Protein AF-A0A2P7MR76-F1 (afdb_monomer)

Nearest PDB structures (foldseek):
  5cwb-assembly1_A  TM=4.946E-01  e=8.341E-01  synthetic construct
  8cws-assembly1_A  TM=4.505E-01  e=3.250E+00  synthetic construct

Structure (mmCIF, N/CA/C/O backbone):
data_AF-A0A2P7MR76-F1
#
_entry.id   AF-A0A2P7MR76-F1
#
loop_
_atom_site.group_PDB
_atom_site.id
_atom_site.type_symbol
_atom_site.label_atom_id
_atom_site.label_alt_id
_atom_site.label_comp_id
_atom_site.label_asym_id
_atom_site.label_entity_id
_atom_site.label_seq_id
_atom_site.pdbx_PDB_ins_code
_atom_site.Cartn_x
_atom_site.Cartn_y
_atom_site.Cartn_z
_atom_site.occupancy
_atom_site.B_iso_or_equiv
_atom_site.auth_seq_id
_atom_site.auth_comp_id
_atom_site.auth_asym_id
_atom_site.auth_atom_id
_atom_site.pdbx_PDB_model_num
ATOM 1 N N . MET A 1 1 ? -29.361 -18.233 6.737 1.00 40.16 1 MET A N 1
ATOM 2 C CA . MET A 1 1 ? -28.018 -18.777 6.474 1.00 40.16 1 MET A CA 1
ATOM 3 C C . MET A 1 1 ? -27.579 -18.161 5.160 1.00 40.16 1 MET A C 1
ATOM 5 O O . MET A 1 1 ? -27.988 -18.637 4.112 1.00 40.16 1 MET A O 1
ATOM 9 N N . ALA A 1 2 ? -26.944 -16.995 5.247 1.00 37.81 2 ALA A N 1
ATOM 10 C CA . ALA A 1 2 ? -26.368 -16.280 4.119 1.00 37.81 2 ALA A CA 1
ATOM 11 C C . ALA A 1 2 ? -24.876 -16.223 4.426 1.00 37.81 2 ALA A C 1
ATOM 13 O O . ALA A 1 2 ? -24.462 -15.502 5.329 1.00 37.81 2 ALA A O 1
ATOM 14 N N . ASP A 1 3 ? -24.140 -17.108 3.769 1.00 39.72 3 ASP A N 1
ATOM 15 C CA . ASP A 1 3 ? -22.686 -17.090 3.705 1.00 39.72 3 ASP A CA 1
ATOM 16 C C . ASP A 1 3 ? -22.368 -16.019 2.657 1.00 39.72 3 ASP A C 1
ATOM 18 O O . ASP A 1 3 ? -22.402 -16.272 1.453 1.00 39.72 3 ASP A O 1
ATOM 22 N N . ALA A 1 4 ? -22.298 -14.769 3.108 1.00 43.47 4 ALA A N 1
ATOM 23 C CA . ALA A 1 4 ? -21.841 -13.665 2.286 1.00 43.47 4 ALA A CA 1
ATOM 24 C C . ALA A 1 4 ? -20.325 -13.616 2.445 1.00 43.47 4 ALA A C 1
ATOM 26 O O . ALA A 1 4 ? -19.824 -13.077 3.422 1.00 43.47 4 ALA A O 1
ATOM 27 N N . ASP A 1 5 ? -19.646 -14.293 1.526 1.00 40.03 5 ASP A N 1
ATOM 28 C CA . ASP A 1 5 ? -18.502 -13.744 0.806 1.00 40.03 5 ASP A CA 1
ATOM 29 C C . ASP A 1 5 ? -17.572 -12.822 1.623 1.00 40.03 5 ASP A C 1
ATOM 31 O O . ASP A 1 5 ? -17.541 -11.607 1.448 1.00 40.03 5 ASP A O 1
ATOM 35 N N . ASP A 1 6 ? -16.793 -13.424 2.522 1.00 41.69 6 ASP A N 1
ATOM 36 C CA . ASP A 1 6 ? -15.705 -12.759 3.260 1.00 41.69 6 ASP A CA 1
ATOM 37 C C . ASP A 1 6 ? -14.541 -12.348 2.321 1.00 41.69 6 ASP A C 1
ATOM 39 O O . ASP A 1 6 ? -13.644 -11.609 2.709 1.00 41.69 6 ASP A O 1
ATOM 43 N N . SER A 1 7 ? -14.567 -12.789 1.053 1.00 45.19 7 SER A N 1
ATOM 44 C CA . SER A 1 7 ? -13.508 -12.552 0.063 1.00 45.19 7 SER A CA 1
ATOM 45 C C . SER A 1 7 ? -13.752 -11.328 -0.832 1.00 45.19 7 SER A C 1
ATOM 47 O O . SER A 1 7 ? -12.784 -10.769 -1.344 1.00 45.19 7 SER A O 1
ATOM 49 N N . PHE A 1 8 ? -15.000 -10.889 -1.036 1.00 39.50 8 PHE A N 1
ATOM 50 C CA . PHE A 1 8 ? -15.327 -9.734 -1.888 1.00 39.50 8 PHE A CA 1
ATOM 51 C C . PHE A 1 8 ? -15.052 -8.385 -1.208 1.00 39.50 8 PHE A C 1
ATOM 53 O O . PHE A 1 8 ? -14.865 -7.378 -1.884 1.00 39.50 8 PHE A O 1
ATOM 60 N N . VAL A 1 9 ? -15.002 -8.359 0.129 1.00 50.62 9 VAL A N 1
ATOM 61 C CA . VAL A 1 9 ? -14.766 -7.132 0.908 1.00 50.62 9 VAL A CA 1
ATOM 62 C C . VAL A 1 9 ? -13.308 -6.673 0.804 1.00 50.62 9 VAL A C 1
ATOM 64 O O . VAL A 1 9 ? -13.053 -5.476 0.852 1.00 50.62 9 VAL A O 1
ATOM 67 N N . ALA A 1 10 ? -12.356 -7.587 0.590 1.00 62.25 10 ALA A N 1
ATOM 68 C CA . ALA A 1 10 ? -10.943 -7.231 0.497 1.00 62.25 10 ALA A CA 1
ATOM 69 C C . ALA A 1 10 ? -10.643 -6.384 -0.750 1.00 62.25 10 ALA A C 1
ATOM 71 O O . ALA A 1 10 ? -10.117 -5.296 -0.612 1.00 62.25 10 ALA A O 1
ATOM 72 N N . GLY A 1 11 ? -11.033 -6.801 -1.959 1.00 62.28 11 GLY A N 1
ATOM 73 C CA . GLY A 1 11 ? -10.623 -6.098 -3.188 1.00 62.28 11 GLY A CA 1
ATOM 74 C C . GLY A 1 11 ? -11.022 -4.615 -3.252 1.00 62.28 11 GLY A C 1
ATOM 75 O O . GLY A 1 11 ? -10.212 -3.784 -3.649 1.00 62.28 11 GLY A O 1
ATOM 76 N N . ASP A 1 12 ? -12.242 -4.278 -2.821 1.00 73.00 12 ASP A N 1
ATOM 77 C CA . ASP A 1 12 ? -12.753 -2.896 -2.817 1.00 73.00 12 ASP A CA 1
ATOM 78 C C . ASP A 1 12 ? -12.109 -2.050 -1.704 1.00 73.00 12 ASP A C 1
ATOM 80 O O . ASP A 1 12 ? -11.704 -0.912 -1.929 1.00 73.00 12 ASP A O 1
ATOM 84 N N . VAL A 1 13 ? -11.918 -2.645 -0.520 1.00 80.81 13 VAL A N 1
ATOM 85 C CA . VAL A 1 13 ? -11.190 -2.022 0.596 1.00 80.81 13 VAL A CA 1
ATOM 86 C C . VAL A 1 13 ? -9.739 -1.757 0.217 1.00 80.81 13 VAL A C 1
ATOM 88 O O . VAL A 1 13 ? -9.230 -0.669 0.462 1.00 80.81 13 VAL A O 1
ATOM 91 N N . ILE A 1 14 ? -9.072 -2.740 -0.380 1.00 84.69 14 ILE A N 1
ATOM 92 C CA . ILE A 1 14 ? -7.675 -2.646 -0.784 1.00 84.69 14 ILE A CA 1
ATOM 93 C C . ILE A 1 14 ? -7.512 -1.582 -1.866 1.00 84.69 14 ILE A C 1
ATOM 95 O O . ILE A 1 14 ? -6.661 -0.716 -1.706 1.00 84.69 14 ILE A O 1
ATOM 99 N N . ALA A 1 15 ? -8.372 -1.562 -2.887 1.00 83.19 15 ALA A N 1
ATOM 100 C CA . ALA A 1 15 ? -8.365 -0.502 -3.892 1.00 83.19 15 ALA A CA 1
ATOM 101 C C . ALA A 1 15 ? -8.579 0.890 -3.265 1.00 83.19 15 ALA A C 1
ATOM 103 O O . ALA A 1 15 ? -7.858 1.831 -3.593 1.00 83.19 15 ALA A O 1
ATOM 104 N N . GLY A 1 16 ? -9.510 1.013 -2.311 1.00 84.06 16 GLY A N 1
ATOM 105 C CA . GLY A 1 16 ? -9.749 2.259 -1.580 1.00 84.06 16 GLY A CA 1
ATOM 106 C C . GLY A 1 16 ? -8.558 2.705 -0.723 1.00 84.06 16 GLY A C 1
ATOM 107 O O . GLY A 1 16 ? -8.227 3.888 -0.700 1.00 84.06 16 GLY A O 1
ATOM 108 N N . LEU A 1 17 ? -7.875 1.772 -0.053 1.00 85.94 17 LEU A N 1
ATOM 109 C CA . LEU A 1 17 ? -6.659 2.052 0.721 1.00 85.94 17 LEU A CA 1
ATOM 110 C C . LEU A 1 17 ? -5.496 2.450 -0.182 1.00 85.94 17 LEU A C 1
ATOM 112 O O . LEU A 1 17 ? -4.775 3.394 0.132 1.00 85.94 17 LEU A O 1
ATOM 116 N N . THR A 1 18 ? -5.335 1.762 -1.310 1.00 84.88 18 THR A N 1
ATOM 117 C CA . THR A 1 18 ? -4.350 2.101 -2.334 1.00 84.88 18 THR A CA 1
ATOM 118 C C . THR A 1 18 ? -4.591 3.513 -2.869 1.00 84.88 18 THR A C 1
ATOM 120 O O . THR A 1 18 ? -3.650 4.298 -2.938 1.00 84.88 18 THR A O 1
ATOM 123 N N . GLU A 1 19 ? -5.835 3.883 -3.184 1.00 85.31 19 GLU A N 1
ATOM 124 C CA . GLU A 1 19 ? -6.179 5.232 -3.654 1.00 85.31 19 GLU A CA 1
ATOM 125 C C . GLU A 1 19 ? -5.899 6.304 -2.591 1.00 85.31 19 GLU A C 1
ATOM 127 O O . GLU A 1 19 ? -5.283 7.326 -2.897 1.00 85.31 19 GLU A O 1
ATOM 132 N N . ASN A 1 20 ? -6.263 6.046 -1.331 1.00 85.62 20 ASN A N 1
ATOM 133 C CA . ASN A 1 20 ? -5.992 6.957 -0.215 1.00 85.62 20 ASN A CA 1
ATOM 134 C C . ASN A 1 20 ? -4.482 7.155 0.005 1.00 85.62 20 ASN A C 1
ATOM 136 O O . ASN A 1 20 ? -4.011 8.273 0.200 1.00 85.62 20 ASN A O 1
ATOM 140 N N . PHE A 1 21 ? -3.709 6.073 -0.113 1.00 85.69 21 PHE A N 1
ATOM 141 C CA . PHE A 1 21 ? -2.252 6.113 -0.091 1.00 85.69 21 PHE A CA 1
ATOM 142 C C . PHE A 1 21 ? -1.681 6.964 -1.231 1.00 85.69 21 PHE A C 1
ATOM 144 O O . PHE A 1 21 ? -0.879 7.861 -0.977 1.00 85.69 21 PHE A O 1
ATOM 151 N N . PHE A 1 22 ? -2.123 6.761 -2.475 1.00 80.44 22 PHE A N 1
ATOM 152 C CA . PHE A 1 22 ? -1.688 7.592 -3.599 1.00 80.44 22 PHE A CA 1
ATOM 153 C C . PHE A 1 22 ? -2.063 9.069 -3.419 1.00 80.44 22 PHE A C 1
ATOM 155 O O . PHE A 1 22 ? -1.279 9.945 -3.784 1.00 80.44 22 PHE A O 1
ATOM 162 N N . GLU A 1 23 ? -3.229 9.369 -2.844 1.00 84.00 23 GLU A N 1
ATOM 163 C CA . GLU A 1 23 ? -3.641 10.739 -2.526 1.00 84.00 23 GLU A CA 1
ATOM 164 C C . GLU A 1 23 ? -2.731 11.383 -1.467 1.00 84.00 23 GLU A C 1
ATOM 166 O O . GLU A 1 23 ? -2.257 12.505 -1.672 1.00 84.00 23 GLU A O 1
ATOM 171 N N . ALA A 1 24 ? -2.417 10.668 -0.383 1.00 83.12 24 ALA A N 1
ATOM 172 C CA . ALA A 1 24 ? -1.499 11.131 0.661 1.00 83.12 24 ALA A CA 1
ATOM 173 C C . ALA A 1 24 ? -0.096 11.416 0.097 1.00 83.12 24 ALA A C 1
ATOM 175 O O . ALA A 1 24 ? 0.490 12.478 0.329 1.00 83.12 24 ALA A O 1
ATOM 176 N N . VAL A 1 25 ? 0.387 10.514 -0.758 1.00 78.62 25 VAL A N 1
ATOM 177 C CA . VAL A 1 25 ? 1.664 10.640 -1.463 1.00 78.62 25 VAL A CA 1
ATOM 178 C C . VAL A 1 25 ? 1.670 11.834 -2.425 1.00 78.62 25 VAL A C 1
ATOM 180 O O . VAL A 1 25 ? 2.632 12.602 -2.425 1.00 78.62 25 VAL A O 1
ATOM 183 N N . ARG A 1 26 ? 0.592 12.063 -3.192 1.00 72.50 26 ARG A N 1
ATOM 184 C CA . ARG A 1 26 ? 0.436 13.257 -4.053 1.00 72.50 26 ARG A CA 1
ATOM 185 C C . ARG A 1 26 ? 0.404 14.552 -3.252 1.00 72.50 26 ARG A C 1
ATOM 187 O O . ARG A 1 26 ? 0.936 15.568 -3.696 1.00 72.50 26 ARG A O 1
ATOM 194 N N . SER A 1 27 ? -0.244 14.535 -2.091 1.00 77.12 27 SER A N 1
ATOM 195 C CA . SER A 1 27 ? -0.370 15.711 -1.231 1.00 77.12 27 SER A CA 1
ATOM 196 C C . SER A 1 27 ? 0.938 16.070 -0.517 1.00 77.12 27 SER A C 1
ATOM 198 O O . SER A 1 27 ? 1.023 17.155 0.066 1.00 77.12 27 SER A O 1
ATOM 200 N N . SER A 1 28 ? 1.947 15.198 -0.567 1.00 70.75 28 SER A N 1
ATOM 201 C CA . SER A 1 28 ? 3.242 15.380 0.080 1.00 70.75 28 SER A CA 1
ATOM 202 C C . SER A 1 28 ? 4.294 15.917 -0.905 1.00 70.75 28 SER A C 1
ATOM 204 O O . SER A 1 28 ? 4.933 15.151 -1.624 1.00 70.75 28 SER A O 1
ATOM 206 N N . PRO A 1 29 ? 4.556 17.241 -0.930 1.00 63.47 29 PRO A N 1
ATOM 207 C CA . PRO A 1 29 ? 5.549 17.839 -1.831 1.00 63.47 29 PRO A CA 1
ATOM 208 C C . PRO A 1 29 ? 6.993 17.416 -1.518 1.00 63.47 29 PRO A C 1
ATOM 210 O O . PRO A 1 29 ? 7.872 17.564 -2.363 1.00 63.47 29 PRO A O 1
ATOM 213 N N . ASP A 1 30 ? 7.236 16.893 -0.315 1.00 64.69 30 ASP A N 1
ATOM 214 C CA . ASP A 1 30 ? 8.538 16.384 0.122 1.00 64.69 30 ASP A CA 1
ATOM 215 C C . ASP A 1 30 ? 8.906 15.076 -0.606 1.00 64.69 30 ASP A C 1
ATOM 217 O O . ASP A 1 30 ? 10.029 14.914 -1.084 1.00 64.69 30 ASP A O 1
ATOM 221 N N . LEU A 1 31 ? 7.913 14.208 -0.837 1.00 65.06 31 LEU A N 1
ATOM 222 C CA . LEU A 1 31 ? 8.057 12.958 -1.588 1.00 65.06 31 LEU A CA 1
ATOM 223 C C . LEU A 1 31 ? 8.441 13.193 -3.055 1.00 65.06 31 LEU A C 1
ATOM 225 O O . LEU A 1 31 ? 9.152 12.386 -3.639 1.00 65.06 31 LEU A O 1
ATOM 229 N N . ALA A 1 32 ? 8.048 14.319 -3.655 1.00 59.88 32 ALA A N 1
ATOM 230 C CA . ALA A 1 32 ? 8.462 14.664 -5.015 1.00 59.88 32 ALA A CA 1
ATOM 231 C C . ALA A 1 32 ? 9.937 15.107 -5.111 1.00 59.88 32 ALA A C 1
ATOM 233 O O . ALA A 1 32 ? 10.518 15.078 -6.196 1.00 59.88 32 ALA A O 1
ATOM 234 N N . ALA A 1 33 ? 10.544 15.535 -3.999 1.00 59.34 33 ALA A N 1
ATOM 235 C CA . ALA A 1 33 ? 11.848 16.197 -3.981 1.00 59.34 33 ALA A CA 1
ATOM 236 C C . ALA A 1 33 ? 13.000 15.332 -3.435 1.00 59.34 33 ALA A C 1
ATOM 238 O O . ALA A 1 33 ? 14.159 15.731 -3.564 1.00 59.34 33 ALA A O 1
ATOM 239 N N . GLN A 1 34 ? 12.713 14.187 -2.811 1.00 57.00 34 GLN A N 1
ATOM 240 C CA . GLN A 1 34 ? 13.705 13.416 -2.056 1.00 57.00 34 GLN A CA 1
ATOM 241 C C . GLN A 1 34 ? 14.329 12.221 -2.806 1.00 57.00 34 GLN A C 1
ATOM 243 O O . GLN A 1 34 ? 13.734 11.643 -3.705 1.00 57.00 34 GLN A O 1
ATOM 248 N N . GLU A 1 35 ? 15.534 11.813 -2.378 1.00 55.16 35 GLU A N 1
ATOM 249 C CA . GLU A 1 35 ? 16.223 10.561 -2.765 1.00 55.16 35 GLU A CA 1
ATOM 250 C C . GLU A 1 35 ? 15.891 9.378 -1.813 1.00 55.16 35 GLU A C 1
ATOM 252 O O . GLU A 1 35 ? 16.277 8.243 -2.082 1.00 55.16 35 GLU A O 1
ATOM 257 N N . ALA A 1 36 ? 15.173 9.616 -0.700 1.00 55.41 36 ALA A N 1
ATOM 258 C CA . ALA A 1 36 ? 14.775 8.616 0.311 1.00 55.41 36 ALA A CA 1
ATOM 259 C C . ALA A 1 36 ? 13.272 8.250 0.274 1.00 55.41 36 ALA A C 1
ATOM 261 O O . ALA A 1 36 ? 12.719 7.710 1.232 1.00 55.41 36 ALA A O 1
ATOM 262 N N . ARG A 1 37 ? 12.631 8.478 -0.875 1.00 70.44 37 ARG A N 1
ATOM 263 C CA . ARG A 1 37 ? 11.205 8.241 -1.153 1.00 70.44 37 ARG A CA 1
ATOM 264 C C . ARG A 1 37 ? 10.654 6.873 -0.732 1.00 70.44 37 ARG A C 1
ATOM 266 O O . ARG A 1 37 ? 9.564 6.866 -0.167 1.00 70.44 37 ARG A O 1
ATOM 273 N N . PRO A 1 38 ? 11.343 5.724 -0.899 1.00 72.69 38 PRO A N 1
ATOM 274 C CA . PRO A 1 38 ? 10.755 4.441 -0.509 1.00 72.69 38 PRO A CA 1
ATOM 275 C C . PRO A 1 38 ? 10.474 4.330 0.996 1.00 72.69 38 PRO A C 1
ATOM 277 O O . PRO A 1 38 ? 9.532 3.648 1.382 1.00 72.69 38 PRO A O 1
ATOM 280 N N . ALA A 1 39 ? 11.246 5.004 1.855 1.00 75.19 39 ALA A N 1
ATOM 281 C CA . ALA A 1 39 ? 11.000 4.981 3.297 1.00 75.19 39 ALA A CA 1
ATOM 282 C C . ALA A 1 39 ? 9.767 5.816 3.680 1.00 75.19 39 ALA A C 1
ATOM 284 O O . ALA A 1 39 ? 8.959 5.368 4.493 1.00 75.19 39 ALA A O 1
ATOM 285 N N . GLU A 1 40 ? 9.597 6.991 3.068 1.00 79.88 40 GLU A N 1
ATOM 286 C CA . GLU A 1 40 ? 8.394 7.807 3.255 1.00 79.88 40 GLU A CA 1
ATOM 287 C C . GLU A 1 40 ? 7.147 7.142 2.664 1.00 79.88 40 GLU A C 1
ATOM 289 O O . GLU A 1 40 ? 6.104 7.159 3.305 1.00 79.88 40 GLU A O 1
ATOM 294 N N . LEU A 1 41 ? 7.240 6.473 1.510 1.00 78.75 41 LEU A N 1
ATOM 295 C CA . LEU A 1 41 ? 6.115 5.713 0.951 1.00 78.75 41 LEU A CA 1
ATOM 296 C C . LEU A 1 41 ? 5.654 4.598 1.904 1.00 78.75 41 LEU A C 1
ATOM 298 O O . LEU A 1 41 ? 4.460 4.414 2.120 1.00 78.75 41 LEU A O 1
ATOM 302 N N . VAL A 1 42 ? 6.584 3.877 2.537 1.00 82.62 42 VAL A N 1
ATOM 303 C CA . VAL A 1 42 ? 6.228 2.876 3.559 1.00 82.62 42 VAL A CA 1
ATOM 304 C C . VAL A 1 42 ? 5.564 3.529 4.772 1.00 82.62 42 VAL A C 1
ATOM 306 O O . VAL A 1 42 ? 4.628 2.957 5.326 1.00 82.62 42 VAL A O 1
ATOM 309 N N . TYR A 1 43 ? 6.023 4.712 5.179 1.00 85.31 43 TYR A N 1
ATOM 310 C CA . TYR A 1 43 ? 5.439 5.451 6.297 1.00 85.31 43 TYR A CA 1
ATOM 311 C C . TYR A 1 43 ? 4.010 5.930 6.007 1.00 85.31 43 TYR A C 1
ATOM 313 O O . TYR A 1 43 ? 3.126 5.761 6.844 1.00 85.31 43 TYR A O 1
ATOM 321 N N . GLU A 1 44 ? 3.759 6.476 4.819 1.00 86.25 44 GLU A N 1
ATOM 322 C CA . GLU A 1 44 ? 2.417 6.903 4.412 1.00 86.25 44 GLU A CA 1
ATOM 323 C C . GLU A 1 44 ? 1.470 5.702 4.298 1.00 86.25 44 GLU A C 1
A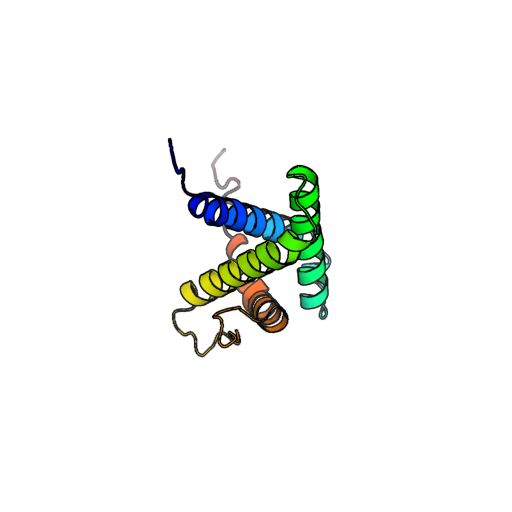TOM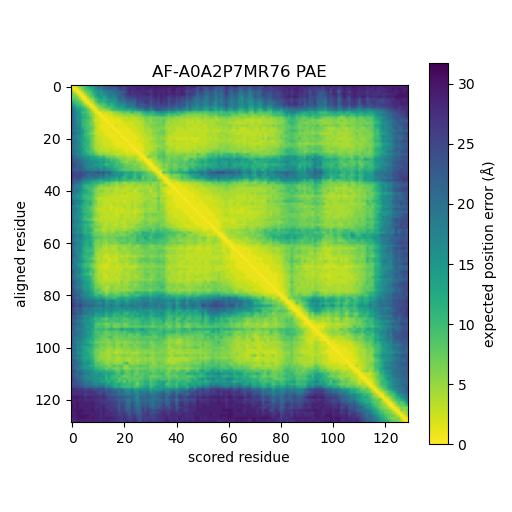 325 O O . GLU A 1 44 ? 0.331 5.754 4.762 1.00 86.25 44 GLU A O 1
ATOM 330 N N . LEU A 1 45 ? 1.950 4.579 3.754 1.00 85.81 45 LEU A N 1
ATOM 331 C CA . LEU A 1 45 ? 1.178 3.339 3.720 1.00 85.81 45 LEU A CA 1
ATOM 332 C C . LEU A 1 45 ? 0.836 2.852 5.139 1.00 85.81 45 LEU A C 1
ATOM 334 O O . LEU A 1 45 ? -0.303 2.467 5.399 1.00 85.81 45 LEU A O 1
ATOM 338 N N . ASP A 1 46 ? 1.797 2.899 6.066 1.00 87.38 46 ASP A N 1
ATOM 339 C CA . ASP A 1 46 ? 1.591 2.551 7.476 1.00 87.38 46 ASP A CA 1
ATOM 340 C C . ASP A 1 46 ? 0.523 3.433 8.138 1.00 87.38 46 ASP A C 1
ATOM 342 O O . ASP A 1 46 ? -0.342 2.913 8.846 1.00 87.38 46 ASP A O 1
ATOM 346 N N . GLN A 1 47 ? 0.529 4.739 7.859 1.00 88.31 47 GLN A N 1
ATOM 347 C CA . GLN A 1 47 ? -0.475 5.689 8.350 1.00 88.31 47 GLN A CA 1
ATOM 348 C C . GLN A 1 47 ? -1.881 5.366 7.836 1.00 88.31 47 GLN A C 1
ATOM 350 O O . GLN A 1 47 ? -2.832 5.336 8.623 1.00 88.31 47 GLN A O 1
ATOM 355 N N . VAL A 1 48 ? -2.019 5.104 6.533 1.00 88.88 48 VAL A N 1
ATOM 356 C CA . VAL A 1 48 ? -3.312 4.801 5.899 1.00 88.88 48 VAL A CA 1
ATOM 357 C C . VAL A 1 48 ? -3.880 3.486 6.429 1.00 88.88 48 VAL A C 1
ATOM 359 O O . VAL A 1 48 ? -5.038 3.431 6.847 1.00 88.88 48 VAL A O 1
ATOM 362 N N . VAL A 1 49 ? -3.058 2.434 6.493 1.00 87.69 49 VAL A N 1
ATOM 363 C CA . VAL A 1 49 ? -3.486 1.126 7.008 1.00 87.69 49 VAL A CA 1
ATOM 364 C C . VAL A 1 49 ? -3.792 1.200 8.507 1.00 87.69 49 VAL A C 1
ATOM 366 O O . VAL A 1 49 ? -4.787 0.627 8.950 1.00 87.69 49 VAL A O 1
ATOM 369 N N . SER A 1 50 ? -2.999 1.932 9.295 1.00 88.56 50 SER A N 1
ATOM 370 C CA . SER A 1 50 ? -3.257 2.122 10.729 1.00 88.56 50 SER A CA 1
ATOM 371 C C . SER A 1 50 ? -4.558 2.876 10.985 1.00 88.56 50 SER A C 1
ATOM 373 O O . SER A 1 50 ? -5.372 2.410 11.782 1.00 88.56 50 SER A O 1
ATOM 375 N N . SER A 1 51 ? -4.800 3.974 10.263 1.00 88.94 51 SER A N 1
ATOM 376 C CA . SER A 1 51 ? -6.048 4.742 10.374 1.00 88.94 51 SER A CA 1
ATOM 377 C C . SER A 1 51 ? -7.255 3.861 10.062 1.00 88.94 51 SER A C 1
ATOM 379 O O . SER A 1 51 ? -8.205 3.803 10.839 1.00 88.94 51 SER A O 1
ATOM 381 N N . TYR A 1 52 ? -7.168 3.071 8.990 1.00 87.00 52 TYR A N 1
ATOM 382 C CA . TYR A 1 52 ? -8.222 2.137 8.618 1.00 87.00 52 TYR A CA 1
ATOM 383 C C . TYR A 1 52 ? -8.478 1.065 9.685 1.00 87.00 52 TYR A C 1
ATOM 385 O O . TYR A 1 52 ? -9.629 0.768 10.007 1.00 87.00 52 TYR A O 1
ATOM 393 N N . LEU A 1 53 ? -7.429 0.488 10.276 1.00 85.75 53 LEU A N 1
ATOM 394 C CA . LEU A 1 53 ? -7.588 -0.479 11.364 1.00 85.75 53 LEU A CA 1
ATOM 395 C C . LEU A 1 53 ? -8.273 0.139 12.581 1.00 85.75 53 LEU A C 1
ATOM 397 O O . LEU A 1 53 ? -9.125 -0.509 13.190 1.00 85.75 53 LEU A O 1
ATOM 401 N N . GLU A 1 54 ? -7.915 1.373 12.936 1.00 88.31 54 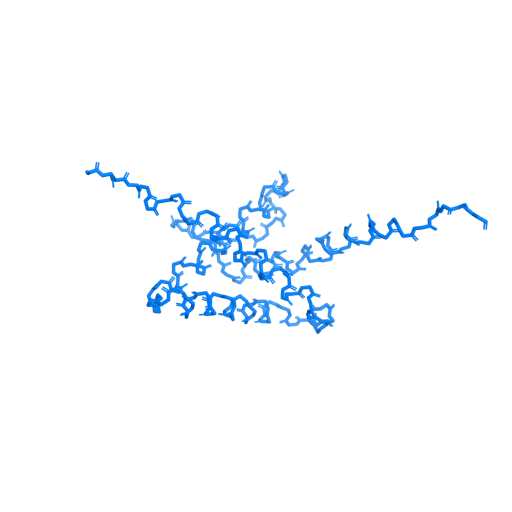GLU A N 1
ATOM 402 C CA . GLU A 1 54 ? -8.540 2.100 14.041 1.00 88.31 54 GLU A CA 1
ATOM 403 C C . GLU A 1 54 ? -10.023 2.375 13.760 1.00 88.31 54 GLU A C 1
ATOM 405 O O . GLU A 1 54 ? -10.868 2.131 14.626 1.00 88.31 54 GLU A O 1
ATOM 410 N N . GLU A 1 55 ? -10.358 2.805 12.542 1.00 87.06 55 GLU A N 1
ATOM 411 C CA . GLU A 1 55 ? -11.734 3.067 12.105 1.00 87.06 55 GLU A CA 1
ATOM 412 C C . GLU A 1 55 ? -12.597 1.801 12.093 1.00 87.06 55 GLU A C 1
ATOM 414 O O . GLU A 1 55 ? -13.739 1.817 12.559 1.00 87.06 55 GLU A O 1
ATOM 419 N N . GLN A 1 56 ? -12.043 0.688 11.611 1.00 82.25 56 GLN A N 1
ATOM 420 C CA . GLN A 1 56 ? -12.730 -0.604 11.552 1.00 82.25 56 GLN A CA 1
ATOM 421 C C . GLN A 1 56 ? -12.666 -1.391 12.870 1.00 82.25 56 GLN A C 1
ATOM 423 O O . GLN A 1 56 ? -13.231 -2.482 12.965 1.00 82.25 56 GLN A O 1
ATOM 428 N N . GLN A 1 57 ? -11.993 -0.859 13.896 1.00 84.00 57 GLN A N 1
ATOM 429 C CA . GLN A 1 57 ? -11.739 -1.537 15.174 1.00 84.00 57 GLN A CA 1
ATOM 430 C C . GLN A 1 57 ? -11.061 -2.909 15.005 1.00 84.00 57 GLN A C 1
ATOM 432 O O . GLN A 1 57 ? -11.319 -3.855 15.759 1.00 84.00 57 GLN A O 1
ATOM 437 N N . LEU A 1 58 ? -10.202 -3.026 13.995 1.00 82.00 58 LEU A N 1
ATOM 438 C CA . LEU A 1 58 ? -9.475 -4.242 13.669 1.00 82.00 58 LEU A CA 1
ATOM 439 C C . LEU A 1 58 ? -8.239 -4.398 14.559 1.00 82.00 58 LEU A C 1
ATOM 441 O O . LEU A 1 58 ? -7.675 -3.445 15.096 1.00 82.00 58 LEU A O 1
ATOM 445 N N . SER A 1 59 ? -7.819 -5.648 14.739 1.00 80.44 59 SER A N 1
ATOM 446 C CA . SER A 1 59 ? -6.612 -5.961 15.506 1.00 80.44 59 SER A CA 1
ATOM 447 C C . SER A 1 59 ? -5.356 -5.732 14.672 1.00 80.44 59 SER A C 1
ATOM 449 O O . SER A 1 59 ? -5.373 -5.900 13.458 1.00 80.44 59 SER A O 1
ATOM 451 N N . SER A 1 60 ? -4.233 -5.470 15.340 1.00 77.81 60 SER A N 1
ATOM 452 C CA . SER A 1 60 ? -2.914 -5.324 14.707 1.00 77.81 60 SER A CA 1
ATOM 453 C C . SER A 1 60 ? -2.466 -6.560 13.914 1.00 77.81 60 SER A C 1
ATOM 455 O O . SER A 1 60 ? -1.585 -6.460 13.076 1.00 77.81 60 SER A O 1
ATOM 457 N N . ASP A 1 61 ? -3.074 -7.724 14.147 1.00 80.62 61 ASP A N 1
ATOM 458 C CA . ASP A 1 61 ? -2.852 -8.935 13.344 1.00 80.62 61 ASP A CA 1
ATOM 459 C C . ASP A 1 61 ? -3.355 -8.759 11.894 1.00 80.62 61 ASP A C 1
ATOM 461 O O . ASP A 1 61 ? -2.722 -9.207 10.942 1.00 80.62 61 ASP A O 1
ATOM 465 N N . ALA A 1 62 ? -4.445 -8.002 11.711 1.00 82.25 62 ALA A N 1
ATOM 466 C CA . ALA A 1 62 ? -4.982 -7.661 10.396 1.00 82.25 62 ALA A CA 1
ATOM 467 C C . ALA A 1 62 ? -4.119 -6.628 9.657 1.00 82.25 62 ALA A C 1
ATOM 469 O O . ALA A 1 62 ? -4.193 -6.557 8.435 1.00 82.25 62 ALA A O 1
ATOM 470 N N . TYR A 1 63 ? -3.274 -5.868 10.367 1.00 84.06 63 TYR A N 1
ATOM 471 C CA . TYR A 1 63 ? -2.369 -4.891 9.756 1.00 84.06 63 TYR A CA 1
ATOM 472 C C . TYR A 1 63 ? -1.469 -5.542 8.712 1.00 84.06 63 TYR A C 1
ATOM 474 O O . TYR A 1 63 ? -1.429 -5.092 7.574 1.00 84.06 63 TYR A O 1
ATOM 482 N N . GLN A 1 64 ? -0.789 -6.633 9.079 1.00 82.19 64 GLN A N 1
ATOM 483 C CA . GLN A 1 64 ? 0.158 -7.289 8.175 1.00 82.19 64 GLN A CA 1
ATOM 484 C C . GLN A 1 64 ? -0.544 -7.893 6.960 1.00 82.19 64 GLN A C 1
ATOM 486 O O . GLN A 1 64 ? 0.001 -7.857 5.863 1.00 82.19 64 GLN A O 1
ATOM 491 N N . LEU A 1 65 ? -1.757 -8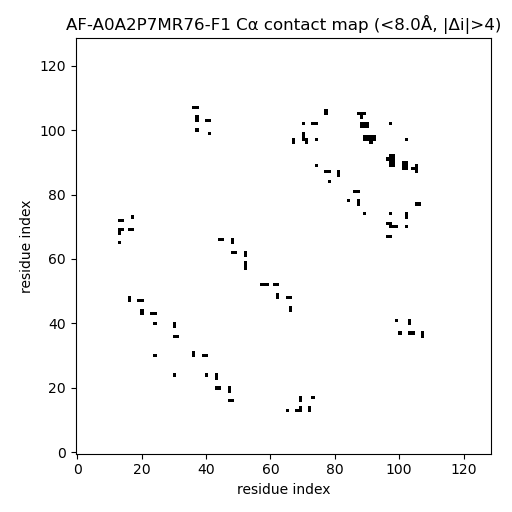.419 7.153 1.00 84.38 65 LEU A N 1
ATOM 492 C CA . LEU A 1 65 ? -2.566 -8.966 6.067 1.00 84.38 65 LEU A CA 1
ATOM 493 C C . LEU A 1 65 ? -2.991 -7.861 5.097 1.00 84.38 65 LEU A C 1
ATOM 495 O O . LEU A 1 65 ? -2.727 -7.974 3.908 1.00 84.38 65 LEU A O 1
ATOM 499 N N . ILE A 1 66 ? -3.565 -6.770 5.608 1.00 84.62 66 ILE A N 1
ATOM 500 C CA . ILE A 1 66 ? -4.030 -5.640 4.793 1.00 84.62 66 ILE A CA 1
ATOM 501 C C . ILE A 1 66 ? -2.858 -4.968 4.086 1.00 84.62 66 ILE A C 1
ATOM 503 O O . ILE A 1 66 ? -2.931 -4.720 2.889 1.00 84.62 66 ILE A O 1
ATOM 507 N N . GLN A 1 67 ? -1.760 -4.708 4.796 1.00 85.56 67 GLN A N 1
ATOM 508 C CA . GLN A 1 67 ? -0.564 -4.116 4.208 1.00 85.56 67 GLN A CA 1
ATOM 509 C C . GLN A 1 67 ? -0.018 -4.987 3.070 1.00 85.56 67 GLN A C 1
ATOM 511 O O . GLN A 1 67 ? 0.304 -4.467 2.004 1.00 85.56 67 GLN A O 1
ATOM 516 N N . GLN A 1 68 ? 0.062 -6.306 3.272 1.00 86.12 68 GLN A N 1
ATOM 517 C CA . GLN A 1 68 ? 0.520 -7.228 2.235 1.00 86.12 68 GLN A CA 1
ATOM 518 C C . GLN A 1 68 ? -0.440 -7.263 1.042 1.00 86.12 68 GLN A C 1
ATOM 520 O O . GLN A 1 68 ? 0.024 -7.289 -0.094 1.00 86.12 68 GLN A O 1
ATOM 525 N N . ASP A 1 69 ? -1.751 -7.231 1.276 1.00 86.31 69 ASP A N 1
ATOM 526 C CA . ASP A 1 69 ? -2.760 -7.178 0.218 1.00 86.31 69 ASP A CA 1
ATOM 527 C C . ASP A 1 69 ? -2.677 -5.871 -0.589 1.00 86.31 69 ASP A C 1
ATOM 529 O O . ASP A 1 69 ? -2.687 -5.918 -1.818 1.00 86.31 69 ASP A O 1
ATOM 533 N N . VAL A 1 70 ? -2.495 -4.715 0.067 1.00 85.69 70 VAL A N 1
ATOM 534 C CA . VAL A 1 70 ? -2.257 -3.424 -0.608 1.00 85.69 70 VAL A CA 1
ATOM 535 C C . VAL A 1 70 ? -0.999 -3.488 -1.470 1.00 85.69 70 VAL A C 1
ATOM 537 O O . VAL A 1 70 ? -1.032 -3.106 -2.638 1.00 85.69 70 VAL A O 1
ATOM 540 N N . LEU A 1 71 ? 0.103 -4.013 -0.932 1.00 86.00 71 LEU A N 1
ATOM 541 C CA . LEU A 1 71 ? 1.354 -4.155 -1.679 1.00 86.00 71 LEU A CA 1
ATOM 542 C C . LEU A 1 71 ? 1.217 -5.120 -2.857 1.00 86.00 71 LEU A C 1
ATOM 544 O O . LEU A 1 71 ? 1.710 -4.822 -3.940 1.00 86.00 71 LEU A O 1
ATOM 548 N N . ASN A 1 72 ? 0.531 -6.248 -2.671 1.00 85.62 72 ASN A N 1
ATOM 549 C CA . ASN A 1 72 ? 0.261 -7.209 -3.738 1.00 85.62 72 ASN A CA 1
ATOM 550 C C . ASN A 1 72 ? -0.609 -6.584 -4.832 1.00 85.62 72 ASN A C 1
ATOM 552 O O . ASN A 1 72 ? -0.349 -6.798 -6.014 1.00 85.62 72 ASN A O 1
ATOM 556 N N . HIS A 1 73 ? -1.614 -5.793 -4.451 1.00 85.38 73 HIS A N 1
ATOM 557 C CA . HIS A 1 73 ? -2.477 -5.090 -5.390 1.00 85.38 73 HIS A CA 1
ATOM 558 C C . HIS A 1 73 ? -1.698 -4.058 -6.207 1.00 85.38 73 HIS A C 1
ATOM 560 O O . HIS A 1 73 ? -1.779 -4.081 -7.431 1.00 85.38 73 HIS A O 1
ATOM 566 N N . ILE A 1 74 ? -0.876 -3.228 -5.557 1.00 83.56 74 ILE A N 1
ATOM 567 C CA . ILE A 1 74 ? -0.005 -2.256 -6.234 1.00 83.56 74 ILE A CA 1
ATOM 568 C C . ILE A 1 74 ? 0.999 -2.965 -7.148 1.00 83.56 74 ILE A C 1
ATOM 570 O O . ILE A 1 74 ? 1.193 -2.563 -8.289 1.00 83.56 74 ILE A O 1
ATOM 574 N N . ALA A 1 75 ? 1.627 -4.039 -6.669 1.00 83.12 75 ALA A N 1
ATOM 575 C CA . ALA A 1 75 ? 2.564 -4.832 -7.454 1.00 83.12 75 ALA A CA 1
ATOM 576 C C . ALA A 1 75 ? 1.907 -5.418 -8.709 1.00 83.12 75 ALA A C 1
ATOM 578 O O . ALA A 1 75 ? 2.509 -5.400 -9.779 1.00 83.12 75 ALA A O 1
ATOM 579 N N . HIS A 1 76 ? 0.681 -5.932 -8.582 1.00 80.25 76 HIS A N 1
ATOM 580 C CA . HIS A 1 76 ? -0.098 -6.443 -9.705 1.00 80.25 76 HIS A CA 1
ATOM 581 C C . HIS A 1 76 ? -0.547 -5.338 -10.660 1.00 80.25 76 HIS A C 1
ATOM 583 O O . HIS A 1 76 ? -0.499 -5.556 -11.863 1.00 80.25 76 HIS A O 1
ATOM 589 N N . ASP A 1 77 ? -0.952 -4.174 -10.156 1.00 79.38 77 ASP A N 1
ATOM 590 C CA . ASP A 1 77 ? -1.331 -3.027 -10.986 1.00 79.38 77 ASP A CA 1
ATOM 591 C C . ASP A 1 77 ? -0.131 -2.507 -11.790 1.00 79.38 77 ASP A C 1
ATOM 593 O O . ASP A 1 77 ? -0.208 -2.371 -13.009 1.00 79.38 77 ASP A O 1
ATOM 597 N N . LEU A 1 78 ? 1.030 -2.353 -11.146 1.00 75.44 78 LEU A N 1
ATOM 598 C CA . LEU A 1 78 ? 2.290 -2.037 -11.821 1.00 75.44 78 LEU A CA 1
ATOM 599 C C . LEU A 1 78 ? 2.661 -3.110 -12.853 1.00 75.44 78 LEU A C 1
ATOM 601 O O . LEU A 1 78 ? 3.035 -2.792 -13.978 1.00 75.44 78 LEU A O 1
ATOM 605 N N . ALA A 1 79 ? 2.532 -4.386 -12.498 1.00 74.75 79 ALA A N 1
ATOM 606 C CA . ALA A 1 79 ? 2.788 -5.506 -13.398 1.00 74.75 79 ALA A CA 1
ATOM 607 C C . ALA A 1 79 ? 1.824 -5.563 -14.595 1.00 74.75 79 ALA A C 1
ATOM 609 O O . ALA A 1 79 ? 2.239 -5.976 -15.674 1.00 74.75 79 ALA A O 1
ATOM 610 N N . ASP A 1 80 ? 0.562 -5.162 -14.434 1.00 73.81 80 ASP A N 1
ATOM 611 C CA . ASP A 1 80 ? -0.434 -5.130 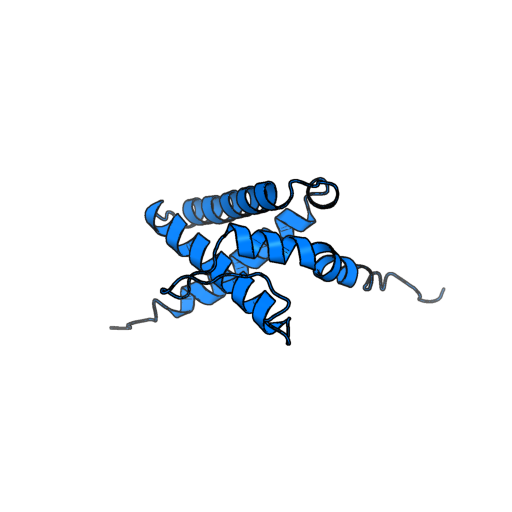-15.513 1.00 73.81 80 ASP A CA 1
ATOM 612 C C . ASP A 1 80 ? -0.211 -3.933 -16.450 1.00 73.81 80 ASP A C 1
ATOM 614 O O . ASP A 1 80 ? -0.254 -4.071 -17.676 1.00 73.81 80 ASP A O 1
ATOM 618 N N . GLN A 1 81 ? 0.124 -2.769 -15.884 1.00 66.19 81 GLN A N 1
ATOM 619 C CA . GLN A 1 81 ? 0.476 -1.567 -16.644 1.00 66.19 81 GLN A CA 1
ATOM 620 C C . GLN A 1 81 ? 1.766 -1.755 -17.457 1.00 66.19 81 GLN A C 1
ATOM 622 O O . GLN A 1 81 ? 1.905 -1.208 -18.557 1.00 66.19 81 GLN A O 1
ATOM 627 N N . HIS A 1 82 ? 2.696 -2.567 -16.954 1.00 64.12 82 HIS A N 1
ATOM 628 C CA . HIS A 1 82 ? 3.934 -2.919 -17.634 1.00 64.12 82 HIS A CA 1
ATOM 629 C C . HIS A 1 82 ? 3.769 -4.195 -18.469 1.00 64.12 82 HIS A C 1
ATOM 631 O O . HIS A 1 82 ? 3.945 -5.312 -17.998 1.00 64.12 82 HIS A O 1
ATOM 637 N N . HIS A 1 83 ? 3.537 -4.033 -19.777 1.00 55.78 83 HIS A N 1
ATOM 638 C CA . HIS A 1 83 ? 3.484 -5.159 -20.728 1.00 55.78 83 HIS A CA 1
ATOM 639 C C . HIS A 1 83 ? 4.779 -6.003 -20.756 1.00 55.78 83 HIS A C 1
ATOM 641 O O . HIS A 1 83 ? 4.769 -7.133 -21.248 1.00 55.78 83 HIS A O 1
ATOM 647 N N . ASP A 1 84 ? 5.889 -5.455 -20.244 1.00 56.03 84 ASP A N 1
ATOM 648 C CA . ASP A 1 84 ? 7.179 -6.124 -20.109 1.00 56.03 84 ASP A CA 1
ATOM 649 C C . ASP A 1 84 ? 7.591 -6.202 -18.627 1.00 56.03 84 ASP A C 1
ATOM 651 O O . ASP A 1 84 ? 8.236 -5.315 -18.072 1.00 56.03 84 ASP A O 1
ATOM 655 N N . LEU A 1 85 ? 7.195 -7.302 -17.984 1.00 54.75 85 LEU A N 1
ATOM 656 C CA . LEU A 1 85 ? 7.534 -7.645 -16.597 1.00 54.75 85 LEU A CA 1
ATOM 657 C C . LEU A 1 85 ? 9.048 -7.739 -16.335 1.00 54.75 85 LEU A C 1
ATOM 659 O O . LEU A 1 85 ? 9.449 -7.802 -15.180 1.00 54.75 85 LEU A O 1
ATOM 663 N N . ALA A 1 86 ? 9.892 -7.801 -17.373 1.00 55.81 86 ALA A N 1
ATOM 664 C CA . ALA A 1 86 ? 11.342 -7.877 -17.203 1.00 55.81 86 ALA A CA 1
ATOM 665 C C . ALA A 1 86 ? 11.981 -6.515 -16.877 1.00 55.81 86 ALA A C 1
ATOM 667 O O . ALA A 1 86 ? 13.134 -6.490 -16.450 1.00 55.81 86 ALA A O 1
ATOM 668 N N . ASP A 1 87 ? 11.249 -5.414 -17.075 1.00 60.03 87 ASP A N 1
ATOM 669 C CA . ASP A 1 87 ? 11.669 -4.062 -16.678 1.00 60.03 87 ASP A CA 1
ATOM 670 C C . ASP A 1 87 ? 11.205 -3.712 -15.252 1.00 60.03 87 ASP A C 1
ATOM 672 O O . ASP A 1 87 ? 11.796 -2.863 -14.589 1.00 60.03 87 ASP A O 1
ATOM 676 N N . LEU A 1 88 ? 10.174 -4.407 -14.756 1.00 65.38 88 LEU A N 1
ATOM 677 C CA . LEU A 1 88 ? 9.639 -4.212 -13.416 1.00 65.38 88 LEU A CA 1
ATOM 678 C C . LEU A 1 88 ? 10.443 -5.041 -12.398 1.00 65.38 88 LEU A C 1
ATOM 680 O O . LEU A 1 88 ? 10.277 -6.255 -12.302 1.00 65.38 88 LEU A O 1
ATOM 684 N N . ASP A 1 89 ? 11.293 -4.388 -11.602 1.00 70.69 89 ASP A N 1
ATOM 685 C CA . ASP A 1 89 ? 12.115 -5.028 -10.556 1.00 70.69 89 ASP A CA 1
ATOM 686 C C . ASP A 1 89 ? 11.302 -5.375 -9.289 1.00 70.69 89 ASP A C 1
ATOM 688 O O . ASP A 1 89 ? 11.711 -5.101 -8.162 1.00 70.69 89 ASP A O 1
ATOM 692 N N . VAL A 1 90 ? 10.108 -5.957 -9.454 1.00 71.38 90 VAL A N 1
ATOM 693 C CA . VAL A 1 90 ? 9.270 -6.420 -8.338 1.00 71.38 90 VAL A CA 1
ATOM 694 C C . VAL A 1 90 ? 9.478 -7.914 -8.124 1.00 71.38 90 VAL A C 1
ATOM 696 O O . VAL A 1 90 ? 9.202 -8.748 -8.985 1.00 71.38 90 VAL A O 1
ATOM 699 N N . SER A 1 91 ? 9.960 -8.25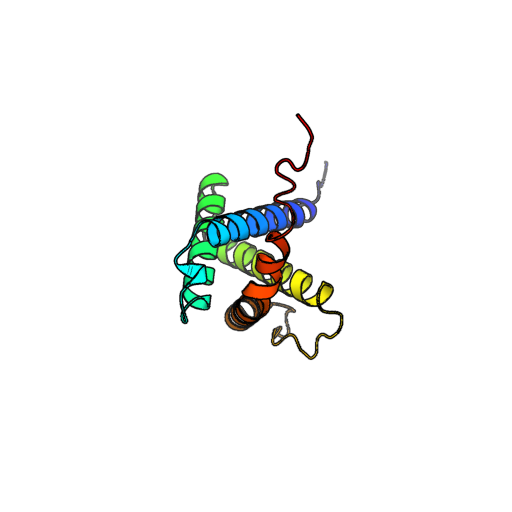4 -6.931 1.00 76.31 91 SER A N 1
ATOM 700 C CA . SER A 1 91 ? 10.175 -9.635 -6.501 1.00 76.31 91 SER A CA 1
ATOM 701 C C . SER A 1 91 ? 8.954 -10.162 -5.750 1.00 76.31 91 SER A C 1
ATOM 703 O O . SER A 1 91 ? 8.466 -9.500 -4.835 1.00 76.31 91 SER A O 1
ATOM 705 N N . PHE A 1 92 ? 8.506 -11.373 -6.084 1.00 79.56 92 PHE A N 1
ATOM 706 C CA . PHE A 1 92 ? 7.463 -12.086 -5.342 1.00 79.56 92 PHE A CA 1
ATOM 707 C C . PHE A 1 92 ? 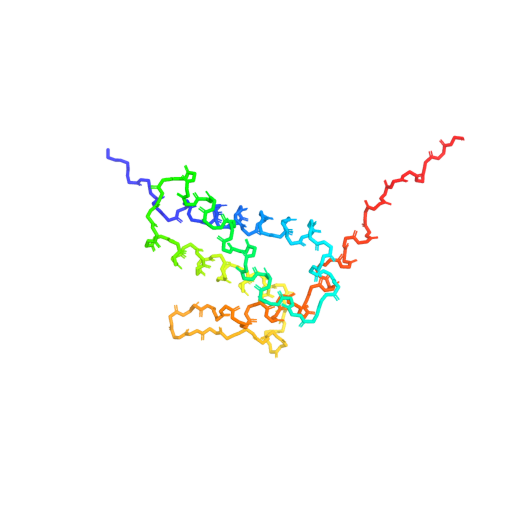8.054 -13.316 -4.644 1.00 79.56 92 PHE A C 1
ATOM 709 O O . PHE A 1 92 ? 8.839 -14.060 -5.240 1.00 79.56 92 PHE A O 1
ATOM 716 N N . ASP A 1 93 ? 7.675 -13.548 -3.388 1.00 79.38 93 ASP A N 1
ATOM 717 C CA . ASP A 1 93 ? 8.051 -14.751 -2.642 1.00 79.38 93 ASP A CA 1
ATOM 718 C C . ASP A 1 93 ? 7.305 -16.001 -3.160 1.00 79.38 93 ASP A C 1
ATOM 720 O O . ASP A 1 93 ? 6.353 -15.914 -3.938 1.00 79.38 93 ASP A O 1
ATOM 724 N N . ALA A 1 94 ? 7.697 -17.192 -2.697 1.00 74.06 94 ALA A N 1
ATOM 725 C CA . ALA A 1 94 ? 7.036 -18.462 -2.997 1.00 74.06 94 ALA A CA 1
ATOM 726 C C . ALA A 1 94 ? 5.529 -18.484 -2.665 1.00 74.06 94 ALA A C 1
ATOM 728 O O . ALA A 1 94 ? 4.794 -19.291 -3.236 1.00 74.06 94 ALA A O 1
ATOM 729 N N . ALA A 1 95 ? 5.068 -17.617 -1.760 1.00 76.38 95 ALA A N 1
ATOM 730 C CA . ALA A 1 95 ? 3.651 -17.421 -1.454 1.00 76.38 95 ALA A CA 1
ATOM 731 C C . ALA A 1 95 ? 2.902 -16.492 -2.436 1.00 76.38 95 ALA A C 1
ATOM 733 O O . ALA A 1 95 ? 1.690 -16.349 -2.313 1.00 76.38 95 ALA A O 1
ATOM 734 N N . GLY A 1 96 ? 3.592 -15.866 -3.396 1.00 73.81 96 GLY A N 1
ATOM 735 C CA . GLY A 1 96 ? 3.024 -14.842 -4.280 1.00 73.81 96 GLY A CA 1
ATOM 736 C C . GLY A 1 96 ? 2.930 -13.455 -3.638 1.00 73.81 96 GLY A C 1
ATOM 737 O O . GLY A 1 96 ? 2.245 -12.588 -4.165 1.00 73.81 96 GLY A O 1
ATOM 738 N N . ASN A 1 97 ? 3.608 -13.247 -2.508 1.00 80.81 97 ASN A N 1
ATOM 739 C CA . ASN A 1 97 ? 3.650 -11.966 -1.810 1.00 80.81 97 ASN A CA 1
ATOM 740 C C . ASN A 1 97 ? 4.752 -11.082 -2.387 1.00 80.81 97 ASN A C 1
ATOM 742 O O . ASN A 1 97 ? 5.899 -11.521 -2.474 1.00 80.81 97 ASN A O 1
ATOM 746 N N . ALA A 1 98 ? 4.407 -9.854 -2.756 1.00 83.00 98 ALA A N 1
ATOM 747 C CA . ALA A 1 98 ? 5.348 -8.867 -3.251 1.00 83.00 98 ALA A CA 1
ATOM 748 C C . ALA A 1 98 ? 6.245 -8.353 -2.117 1.00 83.00 98 ALA A C 1
ATOM 750 O O . ALA A 1 98 ? 5.774 -8.112 -0.999 1.00 83.00 98 ALA A O 1
ATOM 751 N N . ASP A 1 99 ? 7.534 -8.182 -2.409 1.00 83.44 99 ASP A N 1
ATOM 752 C CA . ASP A 1 99 ? 8.478 -7.610 -1.456 1.00 83.44 99 ASP A CA 1
ATOM 753 C C . ASP A 1 99 ? 8.228 -6.097 -1.307 1.00 83.44 99 ASP A C 1
ATOM 755 O O . ASP A 1 99 ? 8.258 -5.375 -2.309 1.00 83.44 99 ASP A O 1
ATOM 759 N N . PRO A 1 100 ? 8.001 -5.584 -0.083 1.00 80.19 100 PRO A N 1
ATOM 760 C CA . PRO A 1 100 ? 7.680 -4.177 0.132 1.00 80.19 100 PRO A CA 1
ATOM 761 C C . PRO A 1 100 ? 8.771 -3.244 -0.394 1.00 80.19 100 PRO A C 1
ATOM 763 O O . PRO A 1 100 ? 8.456 -2.201 -0.956 1.00 80.19 100 PRO A O 1
ATOM 766 N N . ALA A 1 101 ? 10.051 -3.601 -0.259 1.00 78.75 101 ALA A N 1
ATOM 767 C CA . ALA A 1 101 ? 11.130 -2.748 -0.743 1.00 78.75 101 ALA A CA 1
ATOM 768 C C . ALA A 1 101 ? 11.165 -2.712 -2.277 1.00 78.75 101 ALA A C 1
ATOM 770 O O . ALA A 1 101 ? 11.385 -1.650 -2.857 1.00 78.75 101 ALA A O 1
ATOM 771 N N . ALA A 1 102 ? 10.901 -3.849 -2.925 1.00 81.25 102 ALA A N 1
ATOM 772 C CA . ALA A 1 102 ? 10.854 -3.956 -4.380 1.00 81.25 102 ALA A CA 1
ATOM 773 C C . ALA A 1 102 ? 9.652 -3.204 -4.976 1.00 81.25 102 ALA A C 1
ATOM 775 O O . ALA A 1 102 ? 9.811 -2.456 -5.936 1.00 81.25 102 ALA A O 1
ATOM 776 N N . VAL A 1 103 ? 8.465 -3.331 -4.368 1.00 81.81 103 VAL A N 1
ATOM 777 C CA . VAL A 1 103 ? 7.263 -2.585 -4.784 1.00 81.81 103 VAL A CA 1
ATOM 778 C C . VAL A 1 103 ? 7.498 -1.086 -4.672 1.00 81.81 103 VAL A C 1
ATOM 780 O O . VAL A 1 103 ? 7.225 -0.358 -5.620 1.00 81.81 103 VAL A O 1
ATOM 783 N N . MET A 1 104 ? 8.064 -0.619 -3.559 1.00 80.62 104 MET A N 1
ATOM 784 C CA . MET A 1 104 ? 8.320 0.808 -3.357 1.00 80.62 104 MET A CA 1
ATOM 785 C C . MET A 1 104 ? 9.402 1.346 -4.296 1.00 80.62 104 MET A C 1
ATOM 787 O O . MET A 1 104 ? 9.282 2.468 -4.777 1.00 80.62 104 MET A O 1
ATOM 791 N N . ALA A 1 105 ? 10.432 0.554 -4.604 1.00 78.00 105 ALA A N 1
ATOM 792 C CA . ALA A 1 105 ? 11.442 0.921 -5.596 1.00 78.00 105 ALA A CA 1
ATOM 793 C C . ALA A 1 105 ? 10.864 0.977 -7.020 1.00 78.00 105 ALA A C 1
ATOM 795 O O . ALA A 1 105 ? 11.178 1.894 -7.777 1.00 78.00 105 ALA A O 1
ATOM 796 N N . ALA A 1 106 ? 9.984 0.041 -7.379 1.00 77.94 106 ALA A N 1
ATOM 797 C CA . ALA A 1 106 ? 9.285 0.067 -8.659 1.00 77.94 106 ALA A CA 1
ATOM 798 C C . ALA A 1 106 ? 8.330 1.267 -8.750 1.00 77.94 106 ALA A C 1
ATOM 800 O O . ALA A 1 106 ? 8.351 1.998 -9.738 1.00 77.94 106 ALA A O 1
ATOM 801 N N . MET A 1 107 ? 7.556 1.536 -7.693 1.00 77.31 107 MET A N 1
ATOM 802 C CA . MET A 1 107 ? 6.728 2.739 -7.592 1.00 77.31 107 MET A CA 1
ATOM 803 C C . MET A 1 107 ? 7.550 4.018 -7.724 1.00 77.31 107 MET A C 1
ATOM 805 O O . MET A 1 107 ? 7.106 4.929 -8.405 1.00 77.31 107 MET A O 1
ATOM 809 N N . ASP A 1 108 ? 8.727 4.0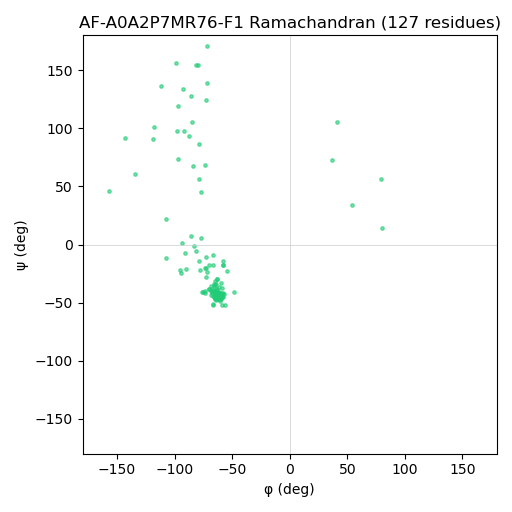94 -7.097 1.00 76.50 108 ASP A N 1
ATOM 810 C CA . ASP A 1 108 ? 9.648 5.233 -7.184 1.00 76.50 108 ASP A CA 1
ATOM 811 C C . ASP A 1 108 ? 10.144 5.467 -8.615 1.00 76.50 108 ASP A C 1
ATOM 813 O O . ASP A 1 108 ? 10.097 6.585 -9.132 1.00 76.50 108 ASP A O 1
ATOM 817 N N . HIS A 1 109 ? 10.569 4.395 -9.281 1.00 72.56 109 HIS A N 1
ATOM 818 C CA . HIS A 1 109 ? 11.070 4.448 -10.650 1.00 72.56 109 HIS A CA 1
ATOM 819 C C . HIS A 1 109 ? 9.977 4.870 -11.643 1.00 72.56 109 HIS A C 1
ATOM 821 O O . HIS A 1 109 ? 10.233 5.609 -12.595 1.00 72.56 109 HIS A O 1
ATOM 827 N N . HIS A 1 110 ? 8.735 4.454 -11.387 1.00 69.06 110 HIS A N 1
ATOM 828 C CA . HIS A 1 110 ? 7.567 4.828 -12.181 1.00 69.06 110 HIS A CA 1
ATOM 829 C C . HIS A 1 110 ? 6.823 6.050 -11.631 1.00 69.06 110 HIS A C 1
ATOM 831 O O . HIS A 1 110 ? 5.856 6.491 -12.248 1.00 69.06 110 HIS A O 1
ATOM 837 N N . PHE A 1 111 ? 7.303 6.659 -10.544 1.00 68.31 111 PHE A N 1
ATOM 838 C CA . PHE A 1 111 ? 6.673 7.797 -9.875 1.00 68.31 111 PHE A CA 1
ATOM 839 C C . PHE A 1 111 ? 6.540 8.962 -10.851 1.00 68.31 111 PHE A C 1
ATOM 841 O O . PHE A 1 111 ? 5.446 9.455 -11.112 1.00 68.31 111 PHE A O 1
ATOM 848 N N . GLU A 1 112 ? 7.639 9.344 -11.504 1.00 62.06 112 GLU A N 1
ATOM 849 C CA . GLU A 1 112 ? 7.599 10.400 -12.513 1.00 62.06 112 GLU A CA 1
ATOM 850 C C . GLU A 1 112 ? 6.655 10.056 -13.672 1.00 62.06 112 GLU A C 1
ATOM 852 O O . GLU A 1 112 ? 6.017 10.960 -14.185 1.00 62.06 112 GLU A O 1
ATOM 857 N N . ALA A 1 113 ? 6.487 8.792 -14.070 1.00 61.75 113 ALA A N 1
ATOM 858 C CA . ALA A 1 113 ? 5.566 8.416 -15.148 1.00 61.75 113 ALA A CA 1
ATOM 859 C C . ALA A 1 113 ? 4.085 8.452 -14.715 1.00 61.75 113 ALA A C 1
ATOM 861 O O . ALA A 1 113 ? 3.236 8.951 -15.465 1.00 61.75 113 ALA A O 1
ATOM 862 N N . LEU A 1 114 ? 3.795 7.979 -13.499 1.00 61.69 114 LEU A N 1
ATOM 863 C CA . LEU A 1 114 ? 2.470 7.988 -12.875 1.00 61.69 114 LEU A CA 1
ATOM 864 C C . LEU A 1 114 ? 1.988 9.423 -12.614 1.00 61.69 114 LEU A C 1
ATOM 866 O O . LEU A 1 114 ? 0.842 9.744 -12.917 1.00 61.69 114 LEU A O 1
ATOM 870 N N . PHE A 1 115 ? 2.876 10.312 -12.151 1.00 61.84 115 PHE A N 1
ATOM 871 C CA . PHE A 1 115 ? 2.531 11.699 -11.811 1.00 61.84 115 PHE A CA 1
ATOM 872 C C . PHE A 1 115 ? 2.797 12.715 -12.935 1.00 61.84 115 PHE A C 1
ATOM 874 O O . PHE A 1 115 ? 2.140 13.754 -12.975 1.00 61.84 115 PHE A O 1
ATOM 881 N N . SER A 1 116 ? 3.680 12.439 -13.906 1.00 51.19 116 SER A N 1
ATOM 882 C CA . SER A 1 116 ? 3.830 13.316 -15.088 1.00 51.19 116 SER A CA 1
ATOM 883 C C . SER A 1 116 ? 2.645 13.211 -16.046 1.00 51.19 116 SER A C 1
ATOM 885 O O . SER A 1 116 ? 2.379 14.161 -16.784 1.00 51.19 116 SER A O 1
ATOM 887 N N . SER A 1 117 ? 1.898 12.101 -16.032 1.00 45.22 117 SER A N 1
ATOM 888 C CA . SER A 1 117 ? 0.677 11.966 -16.842 1.00 45.22 117 SER A CA 1
ATOM 889 C C . SER A 1 117 ? -0.481 12.846 -16.345 1.00 45.22 117 SER A C 1
ATOM 891 O O . SER A 1 117 ? -1.373 13.171 -17.125 1.00 45.22 117 SER A O 1
ATOM 893 N N . GLU A 1 118 ? -0.434 13.341 -15.104 1.00 48.50 118 GLU A N 1
ATOM 894 C CA . GLU A 1 118 ? -1.383 14.337 -14.578 1.00 48.50 118 GLU A CA 1
ATOM 895 C C . GLU A 1 118 ? -0.995 15.794 -14.883 1.00 48.50 118 GLU A C 1
ATOM 897 O O . GLU A 1 118 ? -1.690 16.720 -14.471 1.00 48.50 118 GLU A O 1
ATOM 902 N N . SER A 1 119 ? 0.043 16.040 -15.693 1.00 41.62 119 SER A N 1
ATOM 903 C CA . SER A 1 119 ? 0.276 17.371 -16.285 1.00 41.62 119 SER A CA 1
ATOM 904 C C . SER A 1 119 ? -0.638 17.691 -17.481 1.00 41.62 119 SER A C 1
ATOM 906 O O . SER A 1 119 ? -0.487 18.739 -18.105 1.00 41.62 119 SER A O 1
ATOM 908 N N . PHE A 1 120 ? -1.612 16.836 -17.812 1.00 47.38 120 PHE A N 1
ATOM 909 C CA . PHE A 1 120 ? -2.538 17.069 -18.926 1.00 47.38 120 PHE A CA 1
ATOM 910 C C . PHE A 1 120 ? -4.000 16.788 -18.569 1.00 47.38 120 PHE A C 1
ATOM 912 O O . PHE A 1 120 ? -4.658 15.970 -19.201 1.00 47.38 120 PHE A O 1
ATOM 919 N N . SER A 1 121 ? -4.538 17.510 -17.586 1.00 40.56 121 SER A N 1
ATOM 920 C CA . SER A 1 121 ? -5.933 17.986 -17.624 1.00 40.56 121 SER A CA 1
ATOM 921 C C . SER A 1 121 ? -6.131 19.209 -16.719 1.00 40.56 121 SER A C 1
ATOM 923 O O . SER A 1 121 ? -7.139 19.334 -16.034 1.00 40.56 121 SER A O 1
ATOM 925 N N . ASP A 1 122 ? -5.217 20.182 -16.792 1.00 41.38 122 ASP A N 1
ATOM 926 C CA . ASP A 1 122 ? -5.660 21.581 -16.775 1.00 41.38 122 ASP A CA 1
ATOM 927 C C . ASP A 1 122 ? -6.283 21.868 -18.157 1.00 41.38 122 ASP A C 1
ATOM 929 O O . ASP A 1 122 ? -5.743 22.605 -18.974 1.00 41.38 122 ASP A O 1
ATOM 933 N N . ASP A 1 123 ? -7.433 21.249 -18.461 1.00 46.50 123 ASP A N 1
ATOM 934 C CA . ASP A 1 123 ? -8.369 21.803 -19.454 1.00 46.50 123 ASP A CA 1
ATOM 935 C C . ASP A 1 123 ? -9.151 22.924 -18.745 1.00 46.50 123 ASP A C 1
ATOM 937 O O . ASP A 1 123 ? -10.367 22.913 -18.560 1.00 46.50 123 ASP A O 1
ATOM 941 N N . GLY A 1 124 ? -8.378 23.872 -18.216 1.00 49.97 124 GLY A N 1
ATOM 942 C CA . GLY A 1 124 ? -8.805 25.040 -17.478 1.00 49.97 124 GLY A CA 1
ATOM 943 C C . GLY A 1 124 ? -8.854 26.236 -18.414 1.00 49.97 124 GLY A C 1
ATOM 944 O O . GLY A 1 124 ? -8.048 27.153 -18.320 1.00 49.97 124 GLY A O 1
ATOM 945 N N . TYR A 1 125 ? -9.869 26.263 -19.279 1.00 50.72 125 TYR A N 1
ATOM 946 C CA . TYR A 1 125 ? -10.378 27.493 -19.900 1.00 50.72 125 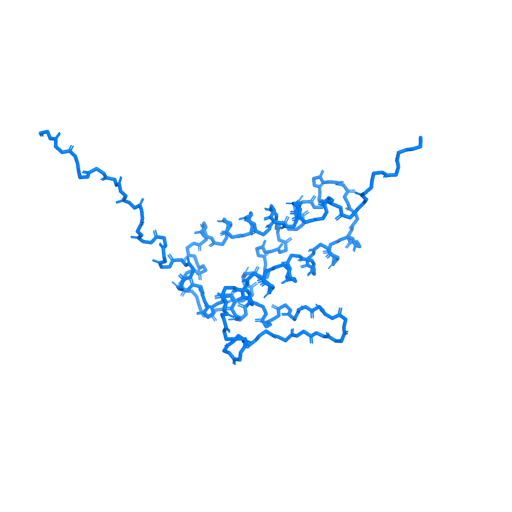TYR A CA 1
ATOM 947 C C . TYR A 1 125 ? -9.593 28.083 -21.091 1.00 50.72 125 TYR A C 1
ATOM 949 O O . TYR A 1 125 ? -9.321 29.282 -21.163 1.00 50.72 125 TYR A O 1
ATOM 957 N N . ALA A 1 126 ? -9.391 27.290 -22.144 1.00 51.53 126 ALA A N 1
ATOM 958 C CA . ALA A 1 126 ? -9.349 27.832 -23.506 1.00 51.53 126 ALA A CA 1
ATOM 959 C C . ALA A 1 126 ? -10.780 27.959 -24.076 1.00 51.53 126 ALA A C 1
ATOM 961 O O . ALA A 1 126 ? -11.158 27.248 -25.003 1.00 51.53 126 ALA A O 1
ATOM 962 N N . ALA A 1 127 ? -11.604 28.863 -23.531 1.00 56.34 127 ALA A N 1
ATOM 963 C CA . ALA A 1 127 ? -12.930 29.163 -24.084 1.00 56.34 127 ALA A CA 1
ATOM 964 C C . ALA A 1 127 ? -13.294 30.658 -23.977 1.00 56.34 127 ALA A C 1
ATOM 966 O O . ALA A 1 127 ? -13.856 31.116 -22.992 1.00 56.34 127 ALA A O 1
ATOM 967 N N . LEU A 1 128 ? -12.958 31.389 -25.047 1.00 51.16 128 LEU A N 1
ATOM 968 C CA . LEU A 1 128 ? -13.792 32.387 -25.741 1.00 51.16 128 LEU A CA 1
ATOM 969 C C . LEU A 1 128 ? -14.651 33.358 -24.900 1.00 51.16 128 LEU A C 1
ATOM 971 O O . LEU A 1 128 ? -15.763 33.030 -24.487 1.00 51.16 128 LEU A O 1
ATOM 975 N N . GLY A 1 129 ? -14.194 34.614 -24.841 1.00 44.62 129 GLY A N 1
ATOM 976 C CA . GLY A 1 129 ? -14.978 35.802 -24.486 1.00 44.62 129 GLY A CA 1
ATOM 977 C C . GLY A 1 129 ? -14.208 37.085 -24.749 1.00 44.62 129 GLY A C 1
ATOM 978 O O . GLY A 1 129 ? -13.385 37.436 -23.881 1.00 44.62 129 GLY A O 1
#

Radius of gyration: 17.11 Å; Cα contacts (8 Å, |Δi|>4): 81; chains: 1; bounding box: 44×55×41 Å

Mean predicted aligned error: 11.2 Å

Sequence (129 aa):
MADADDSFVAGDVIAGLTENFFEAVRSSPDLAAQEARPAELVYELDQVVSSYLEEQQLSSDAYQLIQQDVLNHIAHDLADQHHDLADLDVSFDAAGNADPAAVMAAMDHHFEALFSSESFSDDGYAALG

Organism: NCBI:txid2116684

pLDDT: mean 71.13, std 15.0, range [37.81, 88.94]

Secondary structure (DSSP, 8-state):
-----TTHHHHHHHHHHHHHHHHHHHH-TTTTT-S-HHHHHHHHHHHHHHHHHHHTT--HHHHHHHHHHHHHHHHHHHHHH-S-TTT----B-TTSPBPHHHHHHHHHHTHHHHHHGGGS---------

Solvent-accessible surface area (backbone atoms only — not comparable to full-atom values): 7708 Å² total; per-residue (Å²): 140,79,88,74,66,83,68,67,59,49,62,59,50,35,52,51,50,48,51,53,34,52,50,55,52,69,71,34,71,63,58,80,74,50,95,63,38,55,61,54,52,53,49,48,43,50,52,50,54,50,52,49,30,62,75,68,69,51,57,77,75,53,47,62,55,51,53,49,49,35,44,34,49,51,43,48,51,54,47,65,74,34,91,54,59,89,77,51,68,61,50,62,47,100,87,67,47,47,38,69,69,27,40,33,50,42,48,56,72,41,37,63,61,68,57,54,62,67,74,74,70,80,82,74,73,97,70,89,134

Foldseek 3Di:
DDPPDPPVVLVVVLVVLLVQLVVVCVVDVVLVPDPPNLVVSVVSSLVSLVVVCVVVVHDCVVSVVSSQSNLLVLLVVLVVVDPDCVVQQWDADPVRTTDSSSSSVSCSVCVCVVVVVVVPPPPPDPDDD